Protein AF-A0A316EE21-F1 (afdb_monomer_lite)

Organism: NCBI:txid591202

Radius of gyration: 20.69 Å; chains: 1; bounding box: 35×55×62 Å

Sequence (127 aa):
MVKILISLLITLSCFKGYSQSNFENTYKKVKSFYITNAVGQKHSTFFVNKADNIIEIADYQIPIFEVKCEYERSERGYHWVEFNCFTGNCIYRNKSDKPLSGFGIKFKSKEDCYTFINLISDLKDIM

Structure (mmCIF, N/CA/C/O backbone):
data_AF-A0A316EE21-F1
#
_entry.id   AF-A0A316EE21-F1
#
loop_
_atom_site.group_PDB
_atom_site.id
_atom_site.type_symbol
_atom_site.label_atom_id
_atom_site.label_alt_id
_atom_site.label_comp_id
_atom_site.label_asym_id
_atom_site.label_entity_id
_atom_site.label_seq_id
_atom_site.pdbx_PDB_ins_code
_atom_site.Cartn_x
_atom_site.Cartn_y
_atom_site.Cartn_z
_atom_site.occupancy
_atom_site.B_iso_or_equiv
_atom_site.auth_seq_id
_atom_site.auth_comp_id
_atom_site.auth_asym_id
_atom_site.auth_atom_id
_atom_site.pdbx_PDB_model_num
ATOM 1 N N . MET A 1 1 ? -14.820 43.292 46.097 1.00 50.44 1 MET A N 1
ATOM 2 C CA . MET A 1 1 ? -15.152 42.862 44.718 1.00 50.44 1 MET A CA 1
ATOM 3 C C . MET A 1 1 ? -14.025 42.001 44.128 1.00 50.44 1 MET A C 1
ATOM 5 O O . MET A 1 1 ? -13.440 42.364 43.124 1.00 50.44 1 MET A O 1
ATOM 9 N N . VAL A 1 2 ? -13.685 40.871 44.766 1.00 48.25 2 VAL A N 1
ATOM 10 C CA . VAL A 1 2 ? -12.536 40.011 44.370 1.00 48.25 2 VAL A CA 1
ATOM 11 C C . VAL A 1 2 ? -12.959 38.546 44.156 1.00 48.25 2 VAL A C 1
ATOM 13 O O . VAL A 1 2 ? -12.200 37.731 43.653 1.00 48.25 2 VAL A O 1
ATOM 16 N N . LYS A 1 3 ? -14.211 38.193 44.480 1.00 46.41 3 LYS A N 1
ATOM 17 C CA . LYS A 1 3 ? -14.683 36.798 44.471 1.00 46.41 3 LYS A CA 1
ATOM 18 C C . LYS A 1 3 ? -15.231 36.305 43.125 1.00 46.41 3 LYS A C 1
ATOM 20 O O . LYS A 1 3 ? -15.480 35.118 42.995 1.00 46.41 3 LYS A O 1
ATOM 25 N N . ILE A 1 4 ? -15.399 37.184 42.134 1.00 55.16 4 ILE A N 1
ATOM 26 C CA . ILE A 1 4 ? -15.990 36.820 40.830 1.00 55.16 4 ILE A CA 1
ATOM 27 C C . ILE A 1 4 ? -14.907 36.504 39.781 1.00 55.16 4 ILE A C 1
ATOM 29 O O . ILE A 1 4 ? -15.170 35.781 38.827 1.00 55.16 4 ILE A O 1
ATOM 33 N N . LEU A 1 5 ? -13.663 36.962 39.978 1.00 46.47 5 LEU A N 1
ATOM 34 C CA . LEU A 1 5 ? -12.603 36.802 38.974 1.00 46.47 5 LEU A CA 1
ATOM 35 C C . LEU A 1 5 ? -11.946 35.410 38.957 1.00 46.47 5 LEU A C 1
ATOM 37 O O . LEU A 1 5 ? -11.344 35.035 37.958 1.00 46.47 5 LEU A O 1
ATOM 41 N N . ILE A 1 6 ? -12.058 34.634 40.039 1.00 51.25 6 ILE A N 1
ATOM 42 C CA . ILE A 1 6 ? -11.353 33.344 40.165 1.00 51.25 6 ILE A CA 1
ATOM 43 C C . ILE A 1 6 ? -12.132 32.205 39.485 1.00 51.25 6 ILE A C 1
ATOM 45 O O . ILE A 1 6 ? -11.531 31.258 38.984 1.00 51.25 6 ILE A O 1
ATOM 49 N N . SER A 1 7 ? -13.457 32.325 39.358 1.00 48.47 7 SER A N 1
ATOM 50 C CA . SER A 1 7 ? -14.286 31.291 38.719 1.00 48.47 7 SER A CA 1
ATOM 51 C C . SER A 1 7 ? -14.213 31.288 37.188 1.00 48.47 7 SER A C 1
ATOM 53 O O . SER A 1 7 ? -14.655 30.322 36.574 1.00 48.47 7 SER A O 1
ATOM 55 N N . LEU A 1 8 ? -13.637 32.324 36.562 1.00 46.34 8 LEU A N 1
ATOM 56 C CA . LEU A 1 8 ? -13.491 32.400 35.101 1.00 46.34 8 LEU A CA 1
ATOM 57 C C . LEU A 1 8 ? -12.175 31.797 34.578 1.00 46.34 8 LEU A C 1
ATOM 59 O O . LEU A 1 8 ? -12.046 31.565 33.379 1.00 46.34 8 LEU A O 1
ATOM 63 N N . LEU A 1 9 ? -11.199 31.525 35.454 1.00 45.44 9 LEU A N 1
ATOM 64 C CA . LEU A 1 9 ? -9.906 30.948 35.060 1.00 45.44 9 LEU A CA 1
ATOM 65 C C . LEU A 1 9 ? -9.874 29.413 35.076 1.00 45.44 9 LEU A C 1
ATOM 67 O O . LEU A 1 9 ? -8.954 28.824 34.519 1.00 45.44 9 LEU A O 1
ATOM 71 N N . ILE A 1 10 ? -10.873 28.748 35.663 1.00 53.09 10 ILE A N 1
ATOM 72 C CA . ILE A 1 10 ? -10.885 27.278 35.787 1.00 53.09 10 ILE A CA 1
ATOM 73 C C . ILE A 1 10 ? -11.469 26.602 34.531 1.00 53.09 10 ILE A C 1
ATOM 75 O O . ILE A 1 10 ? -11.188 25.437 34.262 1.00 53.09 10 ILE A O 1
ATOM 79 N N . THR A 1 11 ? -12.209 27.326 33.687 1.00 52.44 11 THR A N 1
ATOM 80 C CA . THR A 1 11 ? -12.791 26.762 32.456 1.00 52.44 11 THR A CA 1
ATOM 81 C C . THR A 1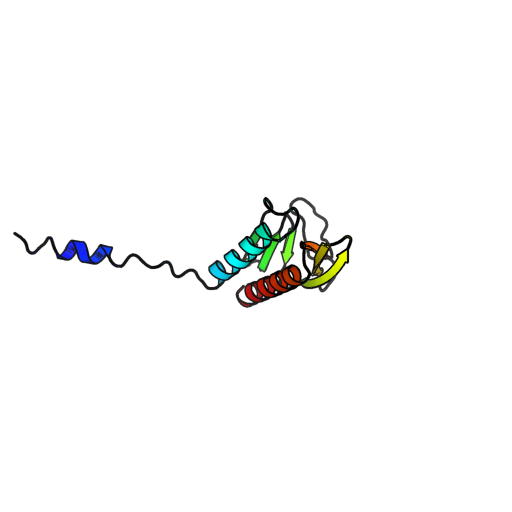 11 ? -11.822 26.700 31.271 1.00 52.44 11 THR A C 1
ATOM 83 O O . THR A 1 11 ? -12.145 26.055 30.276 1.00 52.44 11 THR A O 1
ATOM 86 N N . LEU A 1 12 ? -10.631 27.312 31.355 1.00 47.41 12 LEU A N 1
ATOM 87 C CA . LEU A 1 12 ? -9.617 27.258 30.287 1.00 47.41 12 LEU A CA 1
ATOM 88 C C . LEU A 1 12 ? -8.602 26.110 30.435 1.00 47.41 12 LEU A C 1
ATOM 90 O O . LEU A 1 12 ? -7.862 25.832 29.497 1.00 47.41 12 LEU A O 1
ATOM 94 N N . SER A 1 13 ? -8.564 25.406 31.567 1.00 48.44 13 SER A N 1
ATOM 95 C CA . SER A 1 13 ? -7.575 24.337 31.796 1.00 48.44 13 SER A CA 1
ATOM 96 C C . SER A 1 13 ? -8.001 22.971 31.247 1.00 48.44 13 SER A C 1
ATOM 98 O O . SER A 1 13 ? -7.204 22.039 31.229 1.00 48.44 13 SER A O 1
ATOM 100 N N . CYS A 1 14 ? -9.248 22.836 30.787 1.00 48.84 14 CYS A N 1
ATOM 101 C CA . CYS A 1 14 ? -9.807 21.585 30.263 1.00 48.84 14 CYS A CA 1
ATOM 102 C C . CYS A 1 14 ? -9.825 21.521 28.728 1.00 48.84 14 CYS A C 1
ATOM 104 O O . CYS A 1 14 ? -10.612 20.760 28.156 1.00 48.84 14 CYS A O 1
ATOM 106 N N . PHE A 1 15 ? -8.962 22.275 28.036 1.00 48.38 15 PHE A N 1
ATOM 107 C CA . PHE A 1 15 ? -8.735 22.075 26.603 1.00 48.38 15 PHE A CA 1
ATOM 108 C C . PHE A 1 15 ? -7.958 20.775 26.367 1.00 48.38 15 PHE A C 1
ATOM 110 O O . PHE A 1 15 ? -6.752 20.750 26.153 1.00 48.38 15 PHE A O 1
ATOM 117 N N . LYS A 1 16 ? -8.723 19.683 26.451 1.00 43.72 16 LYS A N 1
ATOM 118 C CA . LYS A 1 16 ? -8.759 18.559 25.521 1.00 43.72 16 LYS A CA 1
ATOM 119 C C . LYS A 1 16 ? -7.416 18.287 24.851 1.00 43.72 16 LYS A C 1
ATOM 121 O O . LYS A 1 16 ? -7.152 18.763 23.748 1.00 43.72 16 LYS A O 1
ATOM 126 N N . GLY A 1 17 ? -6.630 17.409 25.471 1.00 46.69 17 GLY A N 1
ATOM 127 C CA . GLY A 1 17 ? -5.770 16.536 24.686 1.00 46.69 17 GLY A CA 1
ATOM 128 C C . GLY A 1 17 ? -6.656 15.885 23.627 1.00 46.69 17 GLY A C 1
ATOM 129 O O . GLY A 1 17 ? -7.566 15.129 23.962 1.00 46.69 17 GLY A O 1
ATOM 130 N N . TYR A 1 18 ? -6.477 16.272 22.365 1.00 52.50 18 TYR A N 1
ATOM 131 C CA . TYR A 1 18 ? -7.152 15.642 21.241 1.00 52.50 18 TYR A CA 1
ATOM 132 C C . TYR A 1 18 ? -6.737 14.172 21.255 1.00 52.50 18 TYR A C 1
ATOM 134 O O . TYR A 1 18 ? -5.638 13.834 20.817 1.00 52.50 18 TYR A O 1
ATOM 142 N N . SER A 1 19 ? -7.581 13.305 21.815 1.00 53.25 19 SER A N 1
ATOM 143 C CA . SER A 1 19 ? -7.433 11.862 21.685 1.00 53.25 19 SER A CA 1
ATOM 144 C C . SER A 1 19 ? -7.584 11.555 20.198 1.00 53.25 19 SER A C 1
ATOM 146 O O . SER A 1 19 ? -8.690 11.524 19.663 1.00 53.25 19 SER A O 1
ATOM 148 N N . GLN A 1 20 ? -6.456 11.461 19.493 1.00 61.97 20 GLN A N 1
ATOM 149 C CA . GLN A 1 20 ? -6.450 10.962 18.126 1.00 61.97 20 GLN A CA 1
ATOM 150 C C . GLN A 1 20 ? -6.923 9.517 18.193 1.00 61.97 20 GLN A C 1
ATOM 152 O O . GLN A 1 20 ? -6.411 8.733 18.997 1.00 61.97 20 GLN A O 1
ATOM 157 N N . SER A 1 21 ? -7.935 9.189 17.390 1.00 81.69 21 SER A N 1
ATOM 158 C CA . SER A 1 21 ? -8.439 7.823 17.319 1.00 81.69 21 SER A CA 1
ATOM 159 C C . SER A 1 21 ? -7.304 6.881 16.904 1.00 81.69 21 SER A C 1
ATOM 161 O O . SER A 1 21 ? -6.335 7.293 16.258 1.00 81.69 21 SER A O 1
ATOM 163 N N . ASN A 1 22 ? -7.419 5.601 17.266 1.00 88.12 22 ASN A N 1
ATOM 164 C CA . ASN A 1 22 ? -6.443 4.587 16.858 1.00 88.12 22 ASN A CA 1
ATOM 165 C C . ASN A 1 22 ? -6.236 4.597 15.329 1.00 88.12 22 ASN A C 1
ATOM 167 O O . ASN A 1 22 ? -5.107 4.550 14.849 1.00 88.12 22 ASN A O 1
ATOM 171 N N . PHE A 1 23 ? -7.327 4.801 14.581 1.00 91.31 23 PHE A N 1
ATOM 172 C CA . PHE A 1 23 ? -7.309 4.981 13.131 1.00 91.31 23 PHE A CA 1
ATOM 173 C C . PHE A 1 23 ? -6.420 6.143 12.681 1.00 91.31 23 PHE A C 1
ATOM 175 O O . PHE A 1 23 ? -5.525 5.932 11.870 1.00 91.31 23 PHE A O 1
ATOM 182 N N . GLU A 1 24 ? -6.608 7.350 13.226 1.00 92.56 24 GLU A N 1
ATOM 183 C CA . GLU A 1 24 ? -5.821 8.523 12.821 1.00 92.56 24 GLU A CA 1
ATOM 184 C C . GLU A 1 24 ? -4.320 8.327 13.069 1.00 92.56 24 GLU A C 1
ATOM 186 O O . GLU A 1 24 ? -3.487 8.728 12.253 1.00 92.56 24 GLU A O 1
ATOM 191 N N . ASN A 1 25 ? -3.963 7.676 14.179 1.00 92.81 25 ASN A N 1
ATOM 192 C CA . ASN A 1 25 ? -2.572 7.371 14.502 1.00 92.81 25 ASN A CA 1
ATOM 193 C C . ASN A 1 25 ? -1.969 6.366 13.513 1.00 92.81 25 ASN A C 1
ATOM 195 O O . ASN A 1 25 ? -0.874 6.598 12.996 1.00 92.81 25 ASN A O 1
ATOM 199 N N . THR A 1 26 ? -2.671 5.269 13.226 1.00 94.56 26 THR A N 1
ATOM 200 C CA . THR A 1 26 ? -2.206 4.248 12.278 1.00 94.56 26 THR A CA 1
ATOM 201 C C . THR A 1 26 ? -2.144 4.797 10.856 1.00 94.56 26 THR A C 1
ATOM 203 O O . THR A 1 26 ? -1.110 4.663 10.205 1.00 94.56 26 THR A O 1
ATOM 206 N N . TYR A 1 27 ? -3.169 5.523 10.401 1.00 95.12 27 TYR A N 1
ATOM 207 C CA . TYR A 1 27 ? -3.172 6.215 9.109 1.00 95.12 27 TYR A CA 1
ATOM 208 C C . TYR A 1 27 ? -1.954 7.134 8.956 1.00 95.12 27 TYR A C 1
ATOM 210 O O . TYR A 1 27 ? -1.235 7.055 7.958 1.00 95.12 27 TYR A O 1
ATOM 218 N N . LYS A 1 28 ? -1.663 7.971 9.962 1.00 95.19 28 LYS A N 1
ATOM 219 C CA . LYS A 1 28 ? -0.491 8.859 9.931 1.00 95.19 28 LYS A CA 1
ATOM 220 C C . LYS A 1 28 ? 0.822 8.091 9.860 1.00 95.19 28 LYS A C 1
ATOM 222 O O . LYS A 1 28 ? 1.715 8.526 9.131 1.00 95.19 28 LYS A O 1
ATOM 227 N N . LYS A 1 29 ? 0.951 6.971 10.581 1.00 96.25 29 LYS A N 1
ATOM 228 C CA . LYS A 1 29 ? 2.137 6.102 10.510 1.00 96.25 29 LYS A CA 1
ATOM 229 C C . LYS A 1 29 ? 2.316 5.528 9.108 1.00 96.25 29 LYS A C 1
ATOM 231 O O . LYS A 1 29 ? 3.389 5.701 8.536 1.00 96.25 29 LYS A O 1
ATOM 236 N N . VAL A 1 30 ? 1.267 4.933 8.535 1.00 96.88 30 VAL A N 1
ATOM 237 C CA . VAL A 1 30 ? 1.304 4.340 7.187 1.00 96.88 30 VAL A CA 1
ATOM 238 C C . VAL A 1 30 ? 1.678 5.399 6.152 1.00 96.88 30 VAL A C 1
ATOM 240 O O . VAL A 1 30 ? 2.628 5.220 5.392 1.00 96.88 30 VAL A O 1
ATOM 243 N N . LYS A 1 31 ? 0.993 6.548 6.178 1.00 96.31 31 LYS A N 1
ATOM 244 C CA . LYS A 1 31 ? 1.244 7.668 5.268 1.00 96.31 31 LYS A CA 1
ATOM 245 C C . LYS A 1 31 ? 2.673 8.196 5.373 1.00 96.31 31 LYS A C 1
ATOM 247 O O . LYS A 1 31 ? 3.331 8.393 4.354 1.00 96.31 31 LYS A O 1
ATOM 252 N N . SER A 1 32 ? 3.157 8.425 6.593 1.00 95.38 32 SER A N 1
ATOM 253 C CA . SER A 1 32 ? 4.509 8.953 6.820 1.00 95.38 32 SER A CA 1
ATOM 254 C C . SER A 1 32 ? 5.574 7.959 6.365 1.00 95.38 32 SER A C 1
ATOM 256 O O . SER A 1 32 ? 6.546 8.357 5.721 1.00 95.38 32 SER A O 1
ATOM 258 N N . PHE A 1 33 ? 5.371 6.669 6.649 1.00 96.88 33 PHE A N 1
ATOM 259 C CA . PHE A 1 33 ? 6.259 5.602 6.203 1.00 96.88 33 PHE A CA 1
ATOM 260 C C . PHE A 1 33 ? 6.316 5.525 4.675 1.00 96.88 33 PHE A C 1
ATOM 262 O O . PHE A 1 33 ? 7.401 5.541 4.099 1.00 96.88 33 PHE A O 1
ATOM 269 N N . TYR A 1 34 ? 5.155 5.506 4.018 1.00 95.94 34 TYR A N 1
ATOM 270 C CA . TYR A 1 34 ? 5.046 5.466 2.564 1.00 95.94 34 TYR A CA 1
ATOM 271 C C . TYR A 1 34 ? 5.767 6.648 1.898 1.00 95.94 34 TYR A C 1
ATOM 273 O O . TYR A 1 34 ? 6.649 6.434 1.072 1.00 95.94 34 TYR A O 1
ATOM 281 N N . ILE A 1 35 ? 5.475 7.888 2.309 1.00 94.38 35 ILE A N 1
ATOM 282 C CA . ILE A 1 35 ? 6.089 9.098 1.728 1.00 94.38 35 ILE A CA 1
ATOM 283 C C . ILE A 1 35 ? 7.616 9.106 1.905 1.00 94.38 35 ILE A C 1
ATOM 285 O O . ILE A 1 35 ? 8.338 9.611 1.041 1.00 94.38 35 ILE A O 1
ATOM 289 N N . THR A 1 36 ? 8.111 8.566 3.021 1.00 94.56 36 THR A N 1
ATOM 290 C CA . THR A 1 36 ? 9.542 8.583 3.359 1.00 94.56 36 THR A CA 1
ATOM 291 C C . THR A 1 36 ? 10.322 7.481 2.643 1.00 94.56 36 THR A C 1
ATOM 293 O O . THR A 1 36 ? 11.416 7.738 2.140 1.00 94.56 36 THR A O 1
ATOM 296 N N . ASN A 1 37 ? 9.770 6.265 2.590 1.00 95.81 37 ASN A N 1
ATOM 297 C CA . ASN A 1 37 ? 10.518 5.065 2.204 1.00 95.81 37 ASN A CA 1
ATOM 298 C C . ASN A 1 37 ? 10.165 4.523 0.812 1.00 95.81 37 ASN A C 1
ATOM 300 O O . ASN A 1 37 ? 10.996 3.841 0.203 1.00 95.81 37 ASN A O 1
ATOM 304 N N . ALA A 1 38 ? 8.977 4.824 0.275 1.00 94.75 38 ALA A N 1
ATOM 305 C CA . ALA A 1 38 ? 8.615 4.376 -1.065 1.00 94.75 38 ALA A CA 1
ATOM 306 C C . ALA A 1 38 ? 9.366 5.182 -2.141 1.00 94.75 38 ALA A C 1
ATOM 308 O O . ALA A 1 38 ? 9.425 6.416 -2.151 1.00 94.75 38 ALA A O 1
ATOM 309 N N . VAL A 1 39 ? 9.969 4.460 -3.082 1.00 93.44 39 VAL A N 1
ATOM 310 C CA . VAL A 1 39 ? 10.839 5.020 -4.116 1.00 93.44 39 VAL A CA 1
ATOM 311 C C . VAL A 1 39 ? 10.009 5.809 -5.124 1.00 93.44 39 VAL A C 1
ATOM 313 O O . VAL A 1 39 ? 9.116 5.265 -5.766 1.00 93.44 39 VAL A O 1
ATOM 316 N N . GLY A 1 40 ? 10.348 7.089 -5.301 1.00 86.75 40 GLY A N 1
ATOM 317 C CA . GLY A 1 40 ? 9.675 7.980 -6.254 1.00 86.75 40 GLY A CA 1
ATOM 318 C C . GLY A 1 40 ? 8.365 8.591 -5.744 1.00 86.75 40 GLY A C 1
ATOM 319 O O . GLY A 1 40 ? 7.690 9.267 -6.509 1.00 86.75 40 GLY A O 1
ATOM 320 N N . GLN A 1 41 ? 8.023 8.398 -4.465 1.00 83.00 41 GLN A N 1
ATOM 321 C CA . GLN A 1 41 ? 6.689 8.703 -3.930 1.00 83.00 41 GLN A CA 1
ATOM 322 C C . GLN A 1 41 ? 6.628 9.908 -2.976 1.00 83.00 41 GLN A C 1
ATOM 324 O O . GLN A 1 41 ? 5.574 10.181 -2.403 1.00 83.00 41 GLN A O 1
ATOM 329 N N . LYS A 1 42 ? 7.709 10.693 -2.854 1.00 70.12 42 LYS A N 1
ATOM 330 C CA . LYS A 1 42 ? 7.813 11.851 -1.935 1.00 70.12 42 LYS A CA 1
ATOM 331 C C . LYS A 1 42 ? 6.703 12.909 -2.110 1.00 70.12 42 LYS A C 1
ATOM 333 O O . LYS A 1 42 ? 6.441 13.673 -1.186 1.00 70.12 42 LYS A O 1
ATOM 338 N N . HIS A 1 43 ? 6.046 12.946 -3.272 1.00 69.75 43 HIS A N 1
ATOM 339 C CA . HIS A 1 43 ? 4.947 13.869 -3.598 1.00 69.75 43 HIS A CA 1
ATOM 340 C C . HIS A 1 43 ? 3.636 13.166 -3.963 1.00 69.75 43 HIS A C 1
ATOM 342 O O . HIS A 1 43 ? 2.724 13.795 -4.493 1.00 69.75 43 HIS A O 1
ATOM 348 N N . SER A 1 44 ? 3.546 11.862 -3.725 1.00 80.38 44 SER A N 1
ATOM 349 C CA . SER A 1 44 ? 2.370 11.088 -4.106 1.00 80.38 44 SER A CA 1
ATOM 350 C C . SER A 1 44 ? 1.256 11.180 -3.071 1.00 80.38 44 SER A C 1
ATOM 352 O O . SER A 1 44 ? 1.490 11.410 -1.879 1.00 80.38 44 SER A O 1
ATOM 354 N N . THR A 1 45 ? 0.025 11.010 -3.541 1.00 86.75 45 THR A N 1
ATOM 355 C CA . THR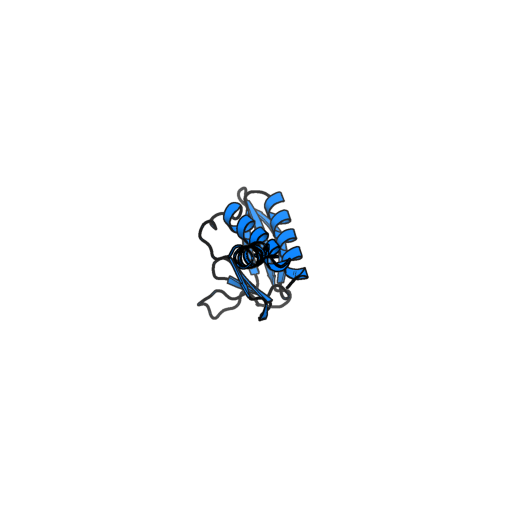 A 1 45 ? -1.146 10.959 -2.679 1.00 86.75 45 THR A CA 1
ATOM 356 C C . THR A 1 45 ? -1.151 9.658 -1.880 1.00 86.75 45 THR A C 1
ATOM 358 O O . THR A 1 45 ? -0.855 8.584 -2.401 1.00 86.75 45 THR A O 1
ATOM 361 N N . PHE A 1 46 ? -1.467 9.788 -0.592 1.00 93.94 46 PHE A N 1
ATOM 362 C CA . PHE A 1 46 ? -1.879 8.686 0.269 1.00 93.94 46 PHE A CA 1
ATOM 363 C C . PHE A 1 46 ? -3.099 9.159 1.056 1.00 93.94 46 PHE A C 1
ATOM 365 O O . PHE A 1 46 ? -3.005 10.117 1.845 1.00 93.94 46 PHE A O 1
ATOM 372 N N . PHE A 1 47 ? -4.234 8.520 0.802 1.00 94.62 47 PHE A N 1
ATOM 373 C CA . PHE A 1 47 ? -5.532 8.846 1.380 1.00 94.62 47 PHE A CA 1
ATOM 374 C C . PHE A 1 47 ? -6.302 7.560 1.698 1.00 94.62 47 PHE A C 1
ATOM 376 O O . PHE A 1 47 ? -6.080 6.531 1.072 1.00 94.62 47 PHE A O 1
ATOM 383 N N . VAL A 1 48 ? -7.188 7.612 2.692 1.00 95.31 48 VAL A N 1
ATOM 384 C CA . VAL A 1 48 ? -8.023 6.475 3.091 1.00 95.31 48 VAL A CA 1
ATOM 385 C C . VAL A 1 48 ? -9.468 6.941 3.153 1.00 95.31 48 VAL A C 1
ATOM 387 O O . VAL A 1 48 ? -9.804 7.831 3.934 1.00 95.31 48 VAL A O 1
ATOM 390 N N . ASN A 1 49 ? -10.322 6.315 2.350 1.00 94.44 49 ASN A N 1
ATOM 391 C CA . ASN A 1 49 ? -11.763 6.428 2.463 1.00 94.44 49 ASN A CA 1
ATOM 392 C C . ASN A 1 49 ? -12.277 5.272 3.322 1.00 94.44 49 ASN A C 1
ATOM 394 O O . ASN A 1 49 ? -12.387 4.134 2.864 1.00 94.44 49 ASN A O 1
ATOM 398 N N . LYS A 1 50 ? -12.585 5.578 4.583 1.00 91.94 50 LYS A N 1
ATOM 399 C CA . LYS A 1 50 ? -13.062 4.584 5.545 1.00 91.94 50 LYS A CA 1
ATOM 400 C C . LYS A 1 50 ? -14.466 4.062 5.218 1.00 91.94 50 LYS A C 1
ATOM 402 O O . LYS A 1 50 ? -14.737 2.901 5.481 1.00 91.94 50 LYS A O 1
ATOM 407 N N . ALA A 1 51 ? -15.346 4.894 4.660 1.00 92.56 51 ALA A N 1
ATOM 408 C CA . ALA A 1 51 ? -16.715 4.475 4.358 1.00 92.56 51 ALA A CA 1
ATOM 409 C C . ALA A 1 51 ? -16.745 3.389 3.273 1.00 92.56 51 ALA A C 1
ATOM 411 O O . ALA A 1 51 ? -17.499 2.427 3.388 1.00 92.56 51 ALA A O 1
ATOM 412 N N . ASP A 1 52 ? -15.866 3.522 2.278 1.00 94.56 52 ASP A N 1
ATOM 413 C CA . ASP A 1 52 ? -15.811 2.624 1.121 1.00 94.56 52 ASP A CA 1
ATOM 414 C C . ASP A 1 52 ? -14.704 1.563 1.229 1.00 94.56 52 ASP A C 1
ATOM 416 O O . ASP A 1 52 ? -14.534 0.744 0.332 1.00 94.56 52 ASP A O 1
ATOM 420 N N . ASN A 1 53 ? -13.933 1.560 2.321 1.00 96.12 53 ASN A N 1
ATOM 421 C CA . ASN A 1 53 ? -12.772 0.689 2.524 1.00 96.12 53 ASN A CA 1
ATOM 422 C C . ASN A 1 53 ? -11.710 0.772 1.411 1.00 96.12 53 ASN A C 1
ATOM 424 O O . ASN A 1 53 ? -11.092 -0.228 1.028 1.00 96.12 53 ASN A O 1
ATOM 428 N N . ILE A 1 54 ? -11.477 1.984 0.908 1.00 96.06 54 ILE A N 1
ATOM 429 C CA . ILE A 1 54 ? -10.539 2.254 -0.184 1.00 96.06 54 ILE A CA 1
ATOM 430 C C . ILE A 1 54 ? -9.310 2.981 0.353 1.00 96.06 54 ILE A C 1
ATOM 432 O O . ILE A 1 54 ? -9.421 3.987 1.058 1.00 96.06 54 ILE A O 1
ATOM 436 N N . ILE A 1 55 ? -8.127 2.511 -0.038 1.00 96.00 55 ILE A N 1
ATOM 437 C CA . ILE A 1 55 ? -6.880 3.268 0.086 1.00 96.00 55 ILE A CA 1
ATOM 438 C C . ILE A 1 55 ? -6.542 3.845 -1.287 1.00 96.00 55 ILE A C 1
ATOM 440 O O . ILE A 1 55 ? -6.509 3.115 -2.273 1.00 96.00 55 ILE A O 1
ATOM 444 N N . GLU A 1 56 ? -6.275 5.146 -1.349 1.00 95.19 56 GLU A N 1
ATOM 445 C CA . GLU A 1 56 ? -5.744 5.792 -2.543 1.00 95.19 56 GLU A CA 1
ATOM 446 C C . GLU A 1 56 ? -4.229 5.979 -2.424 1.00 95.19 56 GLU A C 1
ATOM 448 O O . GLU A 1 56 ? -3.760 6.620 -1.479 1.00 95.19 56 GLU A O 1
ATOM 453 N N . ILE A 1 57 ? -3.470 5.449 -3.387 1.00 93.75 57 ILE A N 1
ATOM 454 C CA . ILE A 1 57 ? -2.006 5.555 -3.455 1.00 9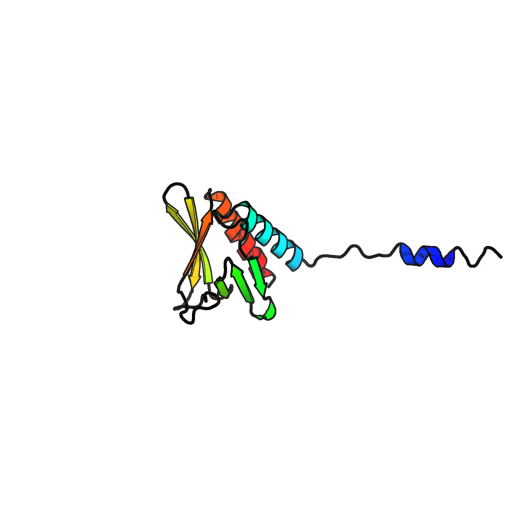3.75 57 ILE A CA 1
ATOM 455 C C . ILE A 1 57 ? -1.585 5.972 -4.864 1.00 93.75 57 ILE A C 1
ATOM 457 O O . ILE A 1 57 ? -1.833 5.231 -5.808 1.00 93.75 57 ILE A O 1
ATOM 461 N N . ALA A 1 58 ? -0.910 7.117 -5.019 1.00 86.81 58 ALA A N 1
ATOM 462 C CA . ALA A 1 58 ? -0.369 7.581 -6.309 1.00 86.81 58 ALA A CA 1
ATOM 463 C C . ALA A 1 58 ? -1.384 7.506 -7.478 1.00 86.81 58 ALA A C 1
ATOM 465 O O . ALA A 1 58 ? -1.040 7.062 -8.574 1.00 86.81 58 ALA A O 1
ATOM 466 N N . ASP A 1 59 ? -2.628 7.924 -7.216 1.00 90.19 59 ASP A N 1
ATOM 467 C CA . ASP A 1 59 ? -3.807 7.867 -8.101 1.00 90.19 59 ASP A CA 1
ATOM 468 C C . ASP A 1 59 ? -4.500 6.500 -8.252 1.00 90.19 59 ASP A C 1
ATOM 470 O O . ASP A 1 59 ? -5.401 6.376 -9.079 1.00 90.19 59 ASP A O 1
ATOM 474 N N . TYR A 1 60 ? -4.133 5.472 -7.487 1.00 94.12 60 TYR A N 1
ATOM 475 C CA . TYR A 1 60 ? -4.804 4.167 -7.517 1.00 94.12 60 TYR A CA 1
ATOM 476 C C . TYR A 1 60 ? -5.737 3.999 -6.328 1.00 94.12 60 TYR A C 1
ATOM 478 O O . TYR A 1 60 ? -5.286 4.089 -5.193 1.00 94.12 60 TYR A O 1
ATOM 486 N N . GLN A 1 61 ? -7.005 3.701 -6.590 1.00 95.88 61 GLN A N 1
ATOM 487 C CA . GLN A 1 61 ? -8.002 3.285 -5.615 1.00 95.88 61 GLN A CA 1
ATOM 488 C C . GLN A 1 61 ? -7.924 1.770 -5.417 1.00 95.88 61 GLN A C 1
ATOM 490 O O . GLN A 1 61 ? -8.130 0.993 -6.353 1.00 95.88 61 GLN A O 1
ATOM 495 N N . ILE A 1 62 ? -7.613 1.366 -4.191 1.00 97.00 62 ILE A N 1
ATOM 496 C CA . ILE A 1 62 ? -7.352 -0.017 -3.806 1.00 97.00 62 ILE A CA 1
ATOM 497 C C . ILE A 1 62 ? -8.401 -0.434 -2.762 1.00 97.00 62 ILE A C 1
ATOM 499 O O . ILE A 1 62 ? -8.333 0.052 -1.627 1.00 97.00 62 ILE A O 1
ATOM 503 N N . PRO A 1 63 ? -9.358 -1.318 -3.099 1.00 96.88 63 PRO A N 1
ATOM 504 C CA . PRO A 1 63 ? -10.314 -1.864 -2.133 1.00 96.88 63 PRO A CA 1
ATOM 505 C C . PRO A 1 63 ? -9.605 -2.845 -1.188 1.00 96.88 63 PRO A C 1
ATOM 507 O O . PRO A 1 63 ? -9.298 -3.980 -1.552 1.00 96.88 63 PRO A O 1
ATOM 510 N N . ILE A 1 64 ? -9.304 -2.422 0.044 1.00 95.94 64 ILE A N 1
ATOM 511 C CA . ILE A 1 64 ? -8.303 -3.094 0.897 1.00 95.94 64 ILE A CA 1
ATOM 512 C C . ILE A 1 64 ? -8.702 -4.511 1.355 1.00 95.94 64 ILE A C 1
ATOM 514 O O . ILE A 1 64 ? -7.852 -5.338 1.708 1.00 95.94 64 ILE A O 1
ATOM 518 N N . PHE A 1 65 ? -10.001 -4.813 1.339 1.00 97.00 65 PHE A N 1
ATOM 519 C CA . PHE A 1 65 ? -10.539 -6.136 1.659 1.00 97.00 65 PHE A CA 1
ATOM 520 C C . PHE A 1 65 ? -10.629 -7.074 0.451 1.00 97.00 65 PHE A C 1
ATOM 522 O O . PHE A 1 65 ? -10.800 -8.269 0.657 1.00 97.00 65 PHE A O 1
ATOM 529 N N . GLU A 1 66 ? -10.453 -6.575 -0.774 1.00 97.44 66 GLU A N 1
ATOM 530 C CA . GLU A 1 66 ? -10.501 -7.370 -2.012 1.00 97.44 66 GLU A CA 1
ATOM 531 C C . GLU A 1 66 ? -9.110 -7.674 -2.583 1.00 97.44 66 GLU A C 1
ATOM 533 O O . GLU A 1 66 ? -8.977 -8.344 -3.609 1.00 97.44 66 GLU A O 1
ATOM 538 N N . VAL A 1 67 ? -8.063 -7.200 -1.906 1.00 97.88 67 VAL A N 1
ATOM 539 C CA . VAL A 1 67 ? -6.673 -7.388 -2.309 1.00 97.88 67 VAL A CA 1
ATOM 540 C C . VAL A 1 67 ? -5.865 -8.126 -1.249 1.00 97.88 67 VAL A C 1
ATOM 542 O O . VAL A 1 67 ? -6.067 -7.985 -0.037 1.00 97.88 67 VAL A O 1
ATOM 545 N N . LYS A 1 68 ? -4.870 -8.863 -1.729 1.00 97.44 68 LYS A N 1
ATOM 546 C CA . LYS A 1 68 ? -3.739 -9.363 -0.962 1.00 97.44 68 LYS A CA 1
ATOM 547 C C . LYS A 1 68 ? -2.586 -8.372 -1.090 1.00 97.44 68 LYS A C 1
ATOM 549 O O . LYS A 1 68 ? -2.198 -8.039 -2.202 1.00 97.44 68 LYS A O 1
ATOM 554 N N . CYS A 1 69 ? -2.047 -7.911 0.033 1.00 97.44 69 CYS A N 1
ATOM 555 C CA . CYS A 1 69 ? -0.852 -7.071 0.076 1.00 97.44 69 CYS A CA 1
ATOM 556 C C . CYS A 1 69 ? 0.337 -7.948 0.471 1.00 97.44 69 CYS A C 1
ATOM 558 O O . CYS A 1 69 ? 0.369 -8.461 1.592 1.00 97.44 69 CYS A O 1
ATOM 560 N N . GLU A 1 70 ? 1.282 -8.174 -0.438 1.00 96.88 70 GLU A N 1
ATOM 561 C CA . GLU A 1 70 ? 2.404 -9.073 -0.173 1.00 96.88 70 GLU A CA 1
ATOM 562 C C . GLU A 1 70 ? 3.716 -8.641 -0.823 1.00 96.88 70 GLU A C 1
ATOM 564 O O . GLU A 1 70 ? 3.757 -7.849 -1.762 1.00 96.88 70 GLU A O 1
ATOM 569 N N . TYR A 1 71 ? 4.815 -9.171 -0.292 1.00 97.25 71 TYR A N 1
ATOM 570 C CA . TYR A 1 71 ? 6.124 -9.036 -0.913 1.00 97.25 71 TYR A CA 1
ATOM 571 C C . TYR A 1 71 ? 6.190 -9.966 -2.121 1.00 97.25 71 TYR A C 1
ATOM 573 O O . TYR A 1 71 ? 6.023 -11.174 -1.961 1.00 97.25 71 TYR A O 1
ATOM 581 N N . GLU A 1 72 ? 6.497 -9.426 -3.296 1.00 92.12 72 GLU A N 1
ATOM 582 C CA . GLU A 1 72 ? 6.531 -10.237 -4.514 1.00 92.12 72 GLU A CA 1
ATOM 583 C C . GLU A 1 72 ? 7.955 -10.551 -4.966 1.00 92.12 72 GLU A C 1
ATOM 585 O O . GLU A 1 72 ? 8.371 -11.709 -5.022 1.00 92.12 72 GLU A O 1
ATOM 590 N N . ARG A 1 73 ? 8.734 -9.518 -5.295 1.00 88.56 73 ARG A N 1
ATOM 591 C CA . ARG A 1 73 ? 10.038 -9.705 -5.936 1.00 88.56 73 ARG A CA 1
ATOM 592 C C . ARG A 1 73 ? 11.048 -8.627 -5.582 1.00 88.56 73 ARG A C 1
ATOM 594 O O . ARG A 1 73 ? 10.705 -7.520 -5.164 1.00 88.56 73 ARG A O 1
ATOM 601 N N . SER A 1 74 ? 12.318 -8.961 -5.809 1.00 89.81 74 SER A N 1
ATOM 602 C CA . SER A 1 74 ? 13.403 -7.987 -5.875 1.00 89.81 74 SER A CA 1
ATOM 603 C C . SER A 1 74 ? 13.882 -7.852 -7.314 1.00 89.81 74 SER A C 1
ATOM 605 O O . SER A 1 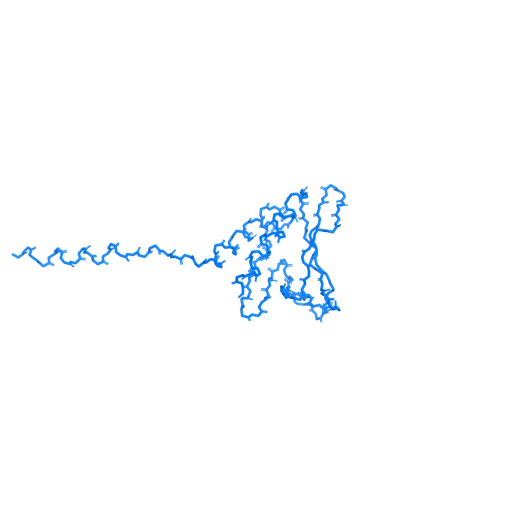74 ? 14.106 -8.852 -7.992 1.00 89.81 74 SER A O 1
ATOM 607 N N . GLU A 1 75 ? 14.044 -6.618 -7.780 1.00 90.06 75 GLU A N 1
ATOM 608 C CA . GLU A 1 75 ? 14.555 -6.329 -9.115 1.00 90.06 75 GLU A CA 1
ATOM 609 C C . GLU A 1 75 ? 15.466 -5.096 -9.077 1.00 90.06 75 GLU A C 1
ATOM 611 O O . GLU A 1 75 ? 15.090 -4.048 -8.547 1.00 90.06 75 GLU A O 1
ATOM 616 N N . ARG A 1 76 ? 16.666 -5.209 -9.669 1.00 89.38 76 ARG A N 1
ATOM 617 C CA . ARG A 1 76 ? 17.631 -4.101 -9.843 1.00 89.38 76 ARG A CA 1
ATOM 618 C C . ARG A 1 76 ? 17.935 -3.337 -8.541 1.00 89.38 76 ARG A C 1
ATOM 620 O O . ARG A 1 76 ? 18.013 -2.112 -8.550 1.00 89.38 76 ARG A O 1
ATOM 627 N N . GLY A 1 77 ? 18.086 -4.056 -7.426 1.00 90.94 77 GLY A N 1
ATOM 628 C CA . GLY A 1 77 ? 18.395 -3.462 -6.116 1.00 90.94 77 GLY A CA 1
ATOM 629 C C . GLY A 1 77 ? 17.199 -2.821 -5.4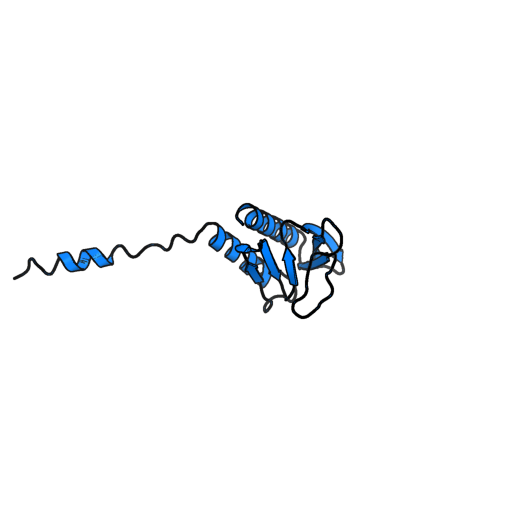10 1.00 90.94 77 GLY A C 1
ATOM 630 O O . GLY A 1 77 ? 17.380 -2.017 -4.503 1.00 90.94 77 GLY A O 1
ATOM 631 N N . TYR A 1 78 ? 15.982 -3.156 -5.831 1.00 95.44 78 TYR A N 1
ATOM 632 C CA . TYR A 1 78 ? 14.753 -2.693 -5.205 1.00 95.44 78 TYR A CA 1
ATOM 633 C C . TYR A 1 78 ? 13.825 -3.850 -4.888 1.00 95.44 78 TYR A C 1
ATOM 635 O O . TYR A 1 78 ? 13.980 -4.948 -5.420 1.00 95.44 78 TYR A O 1
ATOM 643 N N . HIS A 1 79 ? 12.851 -3.578 -4.034 1.00 97.25 79 HIS A N 1
ATOM 644 C CA . HIS A 1 79 ? 11.910 -4.551 -3.506 1.00 97.25 79 HIS A CA 1
ATOM 645 C C . HIS A 1 79 ? 10.481 -4.071 -3.735 1.00 97.25 79 HIS A C 1
ATOM 647 O O . HIS A 1 79 ? 10.216 -2.873 -3.645 1.00 97.25 79 HIS A O 1
ATOM 653 N N . TRP A 1 80 ? 9.577 -4.992 -4.054 1.00 96.94 80 TRP A N 1
ATOM 654 C CA . TRP A 1 80 ? 8.200 -4.667 -4.411 1.00 96.94 80 TRP A CA 1
ATOM 655 C C . TRP A 1 80 ? 7.214 -5.251 -3.407 1.00 96.94 80 TRP A C 1
ATOM 657 O O . TRP A 1 80 ? 7.289 -6.433 -3.065 1.00 96.94 80 TRP A O 1
ATOM 667 N N . VAL A 1 81 ? 6.286 -4.403 -2.969 1.00 97.75 81 VAL A N 1
ATOM 668 C CA . VAL A 1 81 ? 5.023 -4.818 -2.358 1.00 97.75 81 VAL A CA 1
ATOM 669 C C . VAL A 1 81 ? 3.955 -4.707 -3.432 1.00 97.75 81 VAL A C 1
ATOM 671 O O . VAL A 1 81 ? 3.797 -3.629 -4.004 1.00 97.75 81 VAL A O 1
ATOM 674 N N . GLU A 1 82 ? 3.239 -5.789 -3.705 1.00 97.38 82 GLU A N 1
ATOM 675 C CA . GLU A 1 82 ? 2.137 -5.797 -4.665 1.00 97.38 82 GLU A CA 1
ATOM 676 C C . GLU A 1 82 ? 0.797 -5.966 -3.938 1.00 97.38 82 GLU A C 1
ATOM 678 O O . GLU A 1 82 ? 0.651 -6.778 -3.021 1.00 97.38 82 GLU A O 1
ATOM 683 N N . PHE A 1 83 ? -0.175 -5.146 -4.338 1.00 97.62 83 PHE A N 1
ATOM 684 C CA . PHE A 1 83 ? -1.586 -5.316 -4.023 1.00 97.62 83 PHE A CA 1
ATOM 685 C C . PHE A 1 83 ? -2.213 -6.097 -5.168 1.00 97.62 83 PHE A C 1
ATOM 687 O O . PHE A 1 83 ? -2.358 -5.543 -6.252 1.00 97.62 83 PHE A O 1
ATOM 694 N N . ASN A 1 84 ? -2.575 -7.352 -4.930 1.00 97.62 84 ASN A N 1
ATOM 695 C CA . ASN A 1 84 ? -3.130 -8.259 -5.931 1.00 97.62 84 ASN A CA 1
ATOM 696 C C . ASN A 1 84 ? -4.596 -8.561 -5.614 1.00 97.62 84 ASN A C 1
ATOM 698 O O . ASN A 1 84 ? -4.906 -8.994 -4.505 1.00 97.62 84 ASN A O 1
ATOM 702 N N . CYS A 1 85 ? -5.500 -8.349 -6.569 1.00 97.75 85 CYS A N 1
ATOM 703 C CA . CYS A 1 85 ? -6.919 -8.662 -6.402 1.00 97.75 85 CYS A CA 1
ATOM 704 C C . CYS A 1 85 ? -7.120 -10.161 -6.164 1.00 97.75 85 CYS A C 1
ATOM 706 O O . CYS A 1 85 ? -6.550 -10.987 -6.876 1.00 97.75 85 CYS A O 1
ATOM 708 N N . PHE A 1 86 ? -7.967 -10.527 -5.198 1.00 96.12 86 PHE A N 1
ATOM 709 C CA . PHE A 1 86 ? -8.316 -11.932 -4.971 1.00 96.12 86 PHE A CA 1
ATOM 710 C C . PHE A 1 86 ? -9.024 -12.546 -6.182 1.00 96.12 86 PHE A C 1
ATOM 712 O O . PHE A 1 86 ? -8.796 -13.709 -6.513 1.00 96.12 86 PHE A O 1
ATOM 719 N N . THR A 1 87 ? -9.875 -11.761 -6.849 1.00 92.44 87 THR A N 1
ATOM 720 C CA . THR A 1 87 ? -10.642 -12.186 -8.022 1.00 92.44 87 THR A CA 1
ATOM 721 C C . THR A 1 87 ? -10.651 -11.101 -9.090 1.00 92.44 87 THR A C 1
ATOM 723 O O . THR A 1 87 ? -11.095 -9.984 -8.834 1.00 92.44 87 THR A O 1
ATOM 726 N N . GLY A 1 88 ? -10.230 -11.448 -10.307 1.00 93.44 88 GLY A N 1
ATOM 727 C CA . GLY A 1 88 ? -10.329 -10.565 -11.469 1.00 93.44 88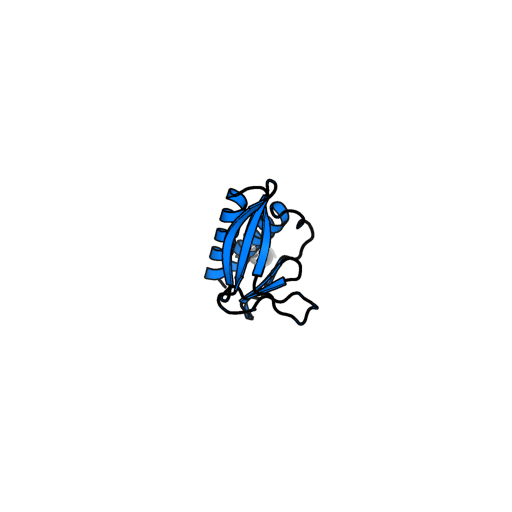 GLY A CA 1
ATOM 728 C C . GLY A 1 88 ? -9.589 -9.236 -11.290 1.00 93.44 88 GLY A C 1
ATOM 729 O O . GLY A 1 88 ? -8.435 -9.213 -10.869 1.00 93.44 88 GLY A O 1
ATOM 730 N N . ASN A 1 89 ? -10.264 -8.139 -11.639 1.00 96.38 89 ASN A N 1
ATOM 731 C CA . ASN A 1 89 ? -9.716 -6.788 -11.604 1.00 96.38 89 ASN A CA 1
ATOM 732 C C . ASN A 1 89 ? -10.555 -5.922 -10.658 1.00 96.38 89 ASN A C 1
ATOM 734 O O . ASN A 1 89 ? -11.760 -5.790 -10.861 1.00 96.38 89 ASN A O 1
ATOM 738 N N . CYS A 1 90 ? -9.914 -5.317 -9.664 1.00 95.88 90 CYS A N 1
ATOM 739 C CA . CYS A 1 90 ? -10.571 -4.590 -8.572 1.00 95.88 90 CYS A CA 1
ATOM 740 C C . CYS A 1 90 ? -9.903 -3.239 -8.257 1.00 95.88 90 CYS A C 1
ATOM 742 O O . CYS A 1 90 ? -10.471 -2.422 -7.540 1.00 95.88 90 CYS A O 1
ATOM 744 N N . ILE A 1 91 ? -8.706 -2.979 -8.795 1.00 96.94 91 ILE A N 1
ATOM 745 C CA . ILE A 1 91 ? -7.959 -1.741 -8.548 1.00 96.94 91 ILE A CA 1
ATOM 746 C C . ILE A 1 91 ? -8.238 -0.752 -9.675 1.00 96.94 91 ILE A C 1
ATOM 748 O O . ILE A 1 91 ? -8.094 -1.090 -10.848 1.00 96.94 91 ILE A O 1
ATOM 752 N N . TYR A 1 92 ? -8.575 0.490 -9.336 1.00 95.12 92 TYR A N 1
ATOM 753 C CA . TYR A 1 92 ? -8.889 1.529 -10.319 1.00 95.12 92 TYR A CA 1
ATOM 754 C C . TYR A 1 92 ? -7.842 2.628 -10.283 1.00 95.12 92 TYR A C 1
ATOM 756 O O . TYR A 1 92 ? -7.437 3.069 -9.215 1.00 95.12 92 TYR A O 1
ATOM 764 N N . ARG A 1 93 ? -7.417 3.119 -11.445 1.00 92.69 93 ARG A N 1
ATOM 765 C CA . ARG A 1 93 ? -6.620 4.346 -11.519 1.00 92.69 93 ARG A CA 1
ATOM 766 C C . ARG A 1 93 ? -7.567 5.524 -11.717 1.00 92.69 93 ARG A C 1
ATOM 768 O O . ARG A 1 93 ? -8.363 5.499 -12.652 1.00 92.69 93 ARG A O 1
ATOM 775 N N . ASN A 1 94 ? -7.460 6.565 -10.896 1.00 81.50 94 ASN A N 1
ATOM 776 C CA . ASN A 1 94 ? -8.208 7.809 -11.062 1.00 81.50 94 ASN A CA 1
ATOM 777 C C . ASN A 1 94 ? -8.057 8.289 -12.518 1.00 81.50 94 ASN A C 1
ATOM 779 O O . ASN A 1 94 ? -6.936 8.467 -13.001 1.00 81.50 94 ASN A O 1
ATOM 783 N N . LYS A 1 95 ? -9.189 8.504 -13.209 1.00 76.56 95 LYS A N 1
ATOM 784 C CA . LYS A 1 95 ? -9.299 8.887 -14.638 1.00 76.56 95 LYS A CA 1
ATOM 785 C C . LYS A 1 95 ? -9.113 7.759 -15.671 1.00 76.56 95 LYS A C 1
ATOM 787 O O . LYS A 1 95 ? -9.031 8.054 -16.860 1.00 76.56 95 LYS A O 1
ATOM 792 N N . SER A 1 96 ? -9.044 6.496 -15.254 1.00 79.69 96 SER A N 1
ATOM 793 C CA . SER A 1 96 ? -9.067 5.330 -16.147 1.00 79.69 96 SER A CA 1
ATOM 794 C C . SER A 1 96 ? -10.305 4.483 -15.878 1.00 79.69 96 SER A C 1
ATOM 796 O O . SER A 1 96 ? -10.559 4.120 -14.734 1.00 79.69 96 SER A O 1
ATOM 798 N N . ASP A 1 97 ? -11.006 4.080 -16.937 1.00 76.56 97 ASP A N 1
ATOM 799 C CA . ASP A 1 97 ? -12.188 3.212 -16.823 1.00 76.56 97 ASP A CA 1
ATOM 800 C C . ASP A 1 97 ? -11.835 1.721 -16.713 1.00 76.56 97 ASP A C 1
ATOM 802 O O . ASP A 1 97 ? -12.699 0.884 -16.460 1.00 76.56 97 ASP A O 1
ATOM 806 N N . LYS A 1 98 ? -10.567 1.353 -16.937 1.00 89.81 98 LYS A N 1
ATOM 807 C CA . LYS A 1 98 ? -10.139 -0.051 -16.913 1.00 89.81 98 LYS A CA 1
ATOM 808 C C . LYS A 1 98 ? -9.594 -0.440 -15.537 1.00 89.81 98 LYS A C 1
ATOM 810 O O . LYS A 1 98 ? -8.577 0.138 -15.138 1.00 89.81 98 LYS A O 1
ATOM 815 N N . PRO A 1 99 ? -10.207 -1.424 -14.852 1.00 93.00 99 PRO A N 1
ATOM 816 C CA . PRO A 1 99 ? -9.674 -1.948 -13.606 1.00 93.00 99 PRO A CA 1
ATOM 817 C C . PRO A 1 99 ? -8.440 -2.820 -13.865 1.00 93.00 99 PRO A C 1
ATOM 819 O O . PRO A 1 99 ? -8.294 -3.433 -14.927 1.00 93.00 99 PRO A O 1
ATOM 822 N N . LEU A 1 100 ? -7.566 -2.892 -12.868 1.00 95.00 100 LEU A N 1
ATOM 823 C CA . LEU A 1 100 ? -6.325 -3.655 -12.853 1.00 95.00 100 LEU A CA 1
ATOM 824 C C . LEU A 1 100 ? -6.430 -4.822 -11.869 1.00 95.00 100 LEU A C 1
ATOM 826 O O . LEU A 1 100 ? -7.133 -4.741 -10.859 1.00 95.00 100 LEU A O 1
ATOM 830 N N . SER A 1 101 ? -5.694 -5.893 -12.159 1.00 96.12 101 SER A N 1
ATOM 831 C CA . SER A 1 101 ? -5.540 -7.042 -11.263 1.00 96.12 101 SER A CA 1
ATOM 832 C C . SER A 1 101 ? -4.514 -6.799 -10.156 1.00 96.12 101 SER A C 1
ATOM 834 O O . SER A 1 101 ? -4.537 -7.508 -9.153 1.00 96.12 101 SER A O 1
ATOM 836 N N . GLY A 1 102 ? -3.613 -5.823 -10.331 1.00 95.19 102 GLY A N 1
ATOM 837 C CA . GLY A 1 102 ? -2.547 -5.556 -9.374 1.00 95.19 102 GLY A CA 1
ATOM 838 C C . GLY A 1 102 ? -1.947 -4.150 -9.445 1.00 95.19 102 GLY A C 1
ATOM 839 O O . GLY A 1 102 ? -2.053 -3.459 -10.462 1.00 95.19 102 GLY A O 1
ATOM 840 N N . PHE A 1 103 ? -1.312 -3.734 -8.348 1.00 94.94 103 PHE A N 1
ATOM 841 C CA . PHE A 1 103 ? -0.566 -2.479 -8.225 1.00 94.94 103 PHE A CA 1
ATOM 842 C C . PHE A 1 103 ? 0.660 -2.654 -7.319 1.00 94.94 103 PHE A C 1
ATOM 844 O O . PHE A 1 103 ? 0.538 -3.107 -6.183 1.00 94.94 103 PHE A O 1
ATOM 851 N N . GLY A 1 104 ? 1.839 -2.260 -7.810 1.00 94.81 104 GLY A N 1
ATOM 852 C CA . GLY A 1 104 ? 3.112 -2.435 -7.112 1.00 94.81 104 GLY A CA 1
ATOM 853 C C . GLY A 1 104 ? 3.704 -1.137 -6.565 1.00 94.81 104 GLY A C 1
ATOM 854 O O . GLY A 1 104 ? 3.819 -0.139 -7.280 1.00 94.81 104 GLY A O 1
ATOM 855 N N . ILE A 1 105 ? 4.174 -1.179 -5.317 1.00 95.56 105 ILE A N 1
ATOM 856 C CA . ILE A 1 105 ? 4.943 -0.114 -4.666 1.00 95.56 105 ILE A CA 1
ATOM 857 C C . ILE A 1 105 ? 6.369 -0.588 -4.427 1.00 95.56 105 ILE A C 1
ATOM 859 O O . ILE A 1 105 ? 6.625 -1.688 -3.940 1.00 95.56 105 ILE A O 1
ATOM 863 N N . LYS A 1 106 ? 7.311 0.292 -4.747 1.00 96.06 106 LYS A N 1
ATOM 864 C CA . LYS A 1 106 ? 8.738 0.012 -4.729 1.00 96.06 106 LYS A CA 1
ATOM 865 C C . LYS A 1 106 ? 9.412 0.576 -3.479 1.00 96.06 106 LYS A C 1
ATOM 867 O O . LYS A 1 106 ? 9.237 1.749 -3.162 1.00 96.06 106 LYS A O 1
ATOM 872 N N . PHE A 1 107 ? 10.266 -0.220 -2.848 1.00 96.88 107 PHE A N 1
ATOM 873 C CA . PHE A 1 107 ? 11.069 0.125 -1.674 1.00 96.88 107 PHE A CA 1
ATOM 874 C C . PHE A 1 107 ? 12.552 -0.189 -1.902 1.00 96.88 107 PHE A C 1
ATOM 876 O O . PHE A 1 107 ? 12.920 -0.933 -2.818 1.00 96.88 107 PHE A O 1
ATOM 883 N N . LYS A 1 108 ? 13.423 0.407 -1.079 1.00 96.44 108 LYS A N 1
ATOM 884 C CA . LYS A 1 108 ? 14.877 0.187 -1.145 1.00 96.44 108 LYS A CA 1
ATOM 885 C C . LYS A 1 108 ? 15.327 -1.089 -0.443 1.00 96.44 108 LYS A C 1
ATOM 887 O O . LYS A 1 108 ? 16.358 -1.631 -0.819 1.00 96.44 108 LYS A O 1
ATOM 892 N N . SER A 1 109 ? 14.579 -1.565 0.549 1.00 96.88 109 SER A N 1
ATOM 893 C CA . SER A 1 109 ? 14.932 -2.756 1.317 1.00 96.88 109 SER A CA 1
ATOM 894 C C . SER A 1 109 ? 13.752 -3.717 1.455 1.00 96.88 109 SER A C 1
ATOM 896 O O . SER A 1 109 ? 12.586 -3.327 1.367 1.00 96.88 109 SER A O 1
ATOM 898 N N . LYS A 1 110 ? 14.066 -4.994 1.687 1.00 97.06 110 LYS A N 1
ATOM 899 C CA . LYS A 1 110 ? 13.068 -6.024 2.004 1.00 97.06 110 LYS A CA 1
ATOM 900 C C . LYS A 1 110 ? 12.374 -5.750 3.346 1.00 97.06 110 LYS A C 1
ATOM 902 O O . LYS A 1 110 ? 11.195 -6.046 3.499 1.00 97.06 110 LYS A O 1
ATOM 907 N N . GLU A 1 111 ? 13.105 -5.189 4.306 1.00 97.75 111 GLU A N 1
ATOM 908 C CA . GLU A 1 111 ? 12.582 -4.805 5.620 1.00 97.75 111 GLU A CA 1
ATOM 909 C C . GLU A 1 111 ? 11.511 -3.717 5.500 1.00 97.75 111 GLU A C 1
ATOM 911 O O . GLU A 1 111 ? 10.447 -3.831 6.111 1.00 97.75 111 GLU A O 1
ATOM 916 N N . ASP A 1 112 ? 11.736 -2.721 4.638 1.00 97.94 112 ASP A N 1
ATOM 917 C CA . ASP A 1 112 ? 10.747 -1.674 4.382 1.00 97.94 112 ASP A CA 1
ATOM 918 C C . ASP A 1 112 ? 9.455 -2.246 3.790 1.00 97.94 112 ASP A C 1
ATOM 920 O O . ASP A 1 112 ? 8.365 -1.813 4.159 1.00 97.94 112 ASP A O 1
ATOM 924 N N . CYS A 1 113 ? 9.562 -3.247 2.906 1.00 98.38 113 CYS A N 1
ATOM 925 C CA . CYS A 1 113 ? 8.395 -3.933 2.358 1.00 98.38 113 CYS A CA 1
ATOM 926 C C . CYS A 1 113 ? 7.558 -4.589 3.456 1.00 98.38 113 CYS A C 1
ATOM 928 O O . CYS A 1 113 ? 6.353 -4.366 3.514 1.00 98.38 113 CYS A O 1
ATOM 930 N N . TYR A 1 114 ? 8.178 -5.376 4.339 1.00 98.44 114 TYR A N 1
ATOM 931 C CA . TYR A 1 114 ? 7.444 -6.032 5.425 1.00 98.44 114 TYR A CA 1
ATOM 932 C C . TYR A 1 114 ? 6.886 -5.035 6.434 1.00 98.44 114 TYR A C 1
ATOM 934 O O . TYR A 1 114 ? 5.758 -5.199 6.888 1.00 98.44 114 TYR A O 1
ATOM 942 N N . THR A 1 115 ? 7.631 -3.972 6.737 1.00 98.44 115 THR A N 1
ATOM 943 C CA . THR A 1 115 ? 7.137 -2.894 7.598 1.00 98.44 115 THR A CA 1
ATOM 944 C C . THR A 1 115 ? 5.891 -2.252 6.997 1.00 98.44 115 THR A C 1
ATOM 946 O O . THR A 1 115 ? 4.895 -2.070 7.694 1.00 98.44 115 THR A O 1
ATOM 949 N N . PHE A 1 116 ? 5.901 -1.970 5.693 1.00 97.94 116 PHE A N 1
ATOM 950 C CA . PHE A 1 116 ? 4.736 -1.429 5.003 1.00 97.94 116 PHE A CA 1
ATOM 951 C C . PHE A 1 116 ? 3.553 -2.408 4.981 1.00 97.94 116 PHE A C 1
ATOM 953 O O . PHE A 1 116 ? 2.436 -1.996 5.276 1.00 97.94 116 PHE A O 1
ATOM 960 N N . ILE A 1 117 ? 3.786 -3.694 4.694 1.00 98.44 117 ILE A N 1
ATOM 961 C CA . ILE A 1 117 ? 2.743 -4.736 4.711 1.00 98.44 117 ILE A CA 1
ATOM 962 C C . ILE A 1 117 ? 2.079 -4.819 6.091 1.00 98.44 117 ILE A C 1
ATOM 964 O O . ILE A 1 117 ? 0.853 -4.815 6.176 1.00 98.44 117 ILE A O 1
ATOM 968 N N . ASN A 1 118 ? 2.869 -4.825 7.167 1.00 98.38 118 ASN A N 1
ATOM 969 C CA . ASN A 1 118 ? 2.348 -4.867 8.534 1.00 98.38 118 ASN A CA 1
ATOM 970 C C . ASN A 1 118 ? 1.527 -3.615 8.861 1.00 98.38 118 ASN A C 1
ATOM 972 O O . ASN A 1 118 ? 0.419 -3.731 9.365 1.00 98.38 118 ASN A O 1
ATOM 976 N N . LEU A 1 119 ? 2.013 -2.424 8.493 1.00 97.88 119 LEU A N 1
ATOM 977 C CA . LEU A 1 119 ? 1.268 -1.174 8.681 1.00 97.88 119 LEU A CA 1
ATOM 978 C C . LEU A 1 119 ? -0.064 -1.166 7.919 1.00 97.88 119 LEU A C 1
ATOM 980 O O . LEU A 1 119 ? -1.060 -0.646 8.419 1.00 97.88 119 LEU A O 1
ATOM 984 N N . ILE A 1 120 ? -0.092 -1.731 6.712 1.00 97.88 120 ILE A N 1
ATOM 985 C CA . ILE A 1 120 ? -1.322 -1.893 5.934 1.00 97.88 120 ILE A CA 1
ATOM 986 C C . ILE A 1 120 ? -2.273 -2.891 6.607 1.00 97.88 120 ILE A C 1
ATOM 988 O O . ILE A 1 120 ? -3.474 -2.633 6.641 1.00 97.88 120 ILE A O 1
ATOM 992 N N . SER A 1 121 ? -1.758 -3.988 7.169 1.00 97.19 121 SER A N 1
ATOM 993 C CA . SER A 1 121 ? -2.557 -4.939 7.954 1.00 97.19 121 SER A CA 1
ATOM 994 C C . SER A 1 121 ? -3.166 -4.273 9.190 1.00 97.19 121 SER A C 1
ATOM 996 O O . SER A 1 121 ? -4.375 -4.339 9.378 1.00 97.19 121 SER A O 1
ATOM 998 N N . ASP A 1 122 ? -2.361 -3.543 9.967 1.00 96.06 122 ASP A N 1
ATOM 999 C CA . ASP A 1 122 ? -2.823 -2.813 11.154 1.00 96.06 122 ASP A CA 1
ATOM 1000 C C . ASP A 1 122 ? -3.912 -1.790 10.804 1.00 96.06 122 ASP A C 1
ATOM 1002 O O . ASP A 1 122 ? -4.855 -1.580 11.565 1.00 96.06 122 ASP A O 1
ATOM 1006 N N . LEU A 1 123 ? -3.773 -1.117 9.655 1.00 95.81 123 LEU A N 1
ATOM 1007 C CA . LEU A 1 123 ? -4.771 -0.175 9.159 1.00 95.81 123 LEU A CA 1
ATOM 1008 C C . LEU A 1 123 ? -6.062 -0.895 8.754 1.00 95.81 123 LEU A C 1
ATOM 1010 O O . LEU A 1 123 ? -7.143 -0.411 9.075 1.00 95.81 123 LEU A O 1
ATOM 1014 N N . LYS A 1 124 ? -5.952 -2.046 8.085 1.00 94.81 124 LYS A N 1
ATOM 1015 C CA . LYS A 1 124 ? -7.087 -2.874 7.663 1.00 94.81 124 LYS A CA 1
ATOM 1016 C C . LYS A 1 124 ? -7.906 -3.381 8.852 1.00 94.81 124 LYS A C 1
ATOM 1018 O O . LYS A 1 124 ? -9.126 -3.382 8.768 1.00 94.81 124 LYS A O 1
ATOM 1023 N N . ASP A 1 125 ? -7.263 -3.744 9.959 1.00 94.12 125 ASP A N 1
ATOM 1024 C CA . ASP A 1 125 ? -7.936 -4.290 11.149 1.00 94.12 125 ASP A CA 1
ATOM 1025 C C . ASP A 1 125 ? -8.803 -3.264 11.903 1.00 94.12 125 ASP A C 1
ATOM 1027 O O . ASP A 1 125 ? -9.655 -3.629 12.714 1.00 94.12 125 ASP A O 1
ATOM 1031 N N . ILE A 1 126 ? -8.578 -1.970 11.666 1.00 92.19 126 ILE A N 1
ATOM 1032 C CA . ILE A 1 126 ? -9.264 -0.862 12.356 1.00 92.19 126 ILE A CA 1
ATOM 1033 C C . ILE A 1 126 ? -10.123 0.003 11.418 1.00 92.19 126 ILE A C 1
ATOM 1035 O O . ILE A 1 126 ? -10.711 1.010 11.856 1.00 92.19 126 ILE A O 1
ATOM 1039 N N . MET A 1 127 ? -10.140 -0.346 10.130 1.00 89.38 127 MET A N 1
ATOM 1040 C CA . MET A 1 127 ? -11.074 0.180 9.137 1.00 89.38 127 MET A CA 1
ATOM 1041 C C . MET A 1 127 ? -12.416 -0.513 9.321 1.00 89.38 127 MET A C 1
ATOM 1043 O O . MET A 1 127 ? -13.360 0.237 9.666 1.00 89.38 127 MET A O 1
#

pLDDT: mean 86.59, std 16.83, range [43.72, 98.44]

Secondary structure (DSSP, 8-state):
--SSSSTTSSTTTT-------HHHHHHHHHHHHHHHHBTT-TT--EEEETTTTEEEETTEEEETTTEEEEEEEEETTEEEEEEEESSS--BEETT-SS-BSEEEEEESSHHHHHHHHHHHHHHHTT-

Foldseek 3Di:
DPPPVVVVVVVVVPPDPPPDPPLNVLLCVLVVLCLVFWPPQVPWDWDADPVQCWTATRQKTANLVQWDWDWDDDDPQKTKTKTAGPDDFDMDGHPDPDGDRMDIIIGNDPVSSVVSNVSSVSNSVVD